Protein AF-A0A5C3KQ73-F1 (afdb_monomer_lite)

Radius of gyration: 12.3 Å; chains: 1; bounding box: 32×25×34 Å

Foldseek 3Di:
DFEAFEAEPDPQQQKWKAKPALDPVHGDRDTAGHHHDRPDCVRGTGDDAAWMKMKMARPPVGDIDIDIDGRHDADYWYWYDPDPVDDIDTDGD

pLDDT: mean 85.13, std 11.71, range [53.38, 96.81]

Sequence (93 aa):
MPGFRIRNQTKNPHLRVFVSNYTNEAGLTAWFPLASDFSDPVECHWCRSGFELIVIDDEVGGLRRGWYLNCADMEALELTFYGFEKELGIEKK

Structure (mmCIF, N/CA/C/O backbone):
data_AF-A0A5C3KQ73-F1
#
_entry.id   AF-A0A5C3KQ73-F1
#
loop_
_atom_site.group_PDB
_atom_site.id
_atom_site.type_symbol
_atom_site.label_atom_id
_atom_site.label_alt_id
_atom_site.label_comp_id
_atom_site.label_asym_id
_atom_site.label_entity_id
_atom_site.label_seq_id
_atom_site.pdbx_PDB_ins_code
_atom_site.Cartn_x
_atom_site.Cartn_y
_atom_site.Cartn_z
_atom_site.occupancy
_atom_site.B_iso_or_equiv
_atom_site.auth_seq_id
_atom_site.auth_comp_id
_atom_site.auth_asym_id
_atom_site.auth_atom_id
_atom_site.pdbx_PDB_model_num
ATOM 1 N N . MET A 1 1 ? 12.833 -10.232 -7.025 1.00 66.88 1 MET A N 1
ATOM 2 C CA . MET A 1 1 ? 12.206 -9.547 -8.178 1.00 66.88 1 MET A CA 1
ATOM 3 C C . MET A 1 1 ? 11.970 -8.100 -7.792 1.00 66.88 1 MET A C 1
ATOM 5 O O . MET A 1 1 ? 11.650 -7.887 -6.625 1.00 66.88 1 MET A O 1
ATOM 9 N N . PRO A 1 2 ? 12.148 -7.147 -8.721 1.00 80.88 2 PRO A N 1
ATOM 10 C CA . PRO A 1 2 ? 11.816 -5.743 -8.495 1.00 80.88 2 PRO A CA 1
ATOM 11 C C . PRO A 1 2 ? 10.315 -5.569 -8.260 1.00 80.88 2 PRO A C 1
ATOM 13 O O . PRO A 1 2 ? 9.509 -6.380 -8.726 1.00 80.88 2 PRO A O 1
ATOM 16 N N . GLY A 1 3 ? 9.955 -4.523 -7.525 1.00 85.56 3 GLY A N 1
ATOM 17 C CA . GLY A 1 3 ? 8.588 -4.284 -7.084 1.00 85.56 3 GLY A CA 1
ATOM 18 C C . GLY A 1 3 ? 8.526 -3.868 -5.627 1.00 85.56 3 GLY A C 1
ATOM 19 O O . GLY A 1 3 ? 9.470 -3.278 -5.094 1.00 85.56 3 GLY A O 1
ATOM 20 N N . PHE A 1 4 ? 7.417 -4.189 -4.973 1.00 88.88 4 PHE A N 1
ATOM 21 C CA . PHE A 1 4 ? 7.245 -3.907 -3.557 1.00 88.88 4 PHE A CA 1
ATOM 22 C C . PHE A 1 4 ? 6.307 -4.893 -2.870 1.00 88.88 4 PHE A C 1
ATOM 24 O O . PHE A 1 4 ? 5.499 -5.577 -3.501 1.00 88.88 4 PHE A O 1
ATOM 31 N N . ARG A 1 5 ? 6.411 -4.926 -1.546 1.00 90.31 5 ARG A N 1
ATOM 32 C CA . ARG A 1 5 ? 5.447 -5.533 -0.641 1.00 90.31 5 ARG A CA 1
ATOM 33 C C . ARG A 1 5 ? 4.923 -4.485 0.313 1.00 90.31 5 ARG A C 1
ATOM 35 O O . ARG A 1 5 ? 5.699 -3.628 0.719 1.00 90.31 5 ARG A O 1
ATOM 42 N N . ILE A 1 6 ? 3.651 -4.538 0.695 1.00 92.12 6 ILE A N 1
ATOM 43 C CA . ILE A 1 6 ? 3.091 -3.580 1.656 1.00 92.12 6 ILE A CA 1
ATOM 44 C C . ILE A 1 6 ? 2.355 -4.282 2.788 1.00 92.12 6 ILE A C 1
ATOM 46 O O . ILE A 1 6 ? 1.678 -5.280 2.571 1.00 92.12 6 ILE A O 1
ATOM 50 N N . ARG A 1 7 ? 2.523 -3.759 4.004 1.00 93.25 7 ARG A N 1
ATOM 51 C CA . ARG A 1 7 ? 1.833 -4.233 5.207 1.00 93.25 7 ARG A CA 1
ATOM 52 C C . ARG A 1 7 ? 1.235 -3.083 6.010 1.00 93.25 7 ARG A C 1
ATOM 54 O O . ARG A 1 7 ? 1.744 -1.959 6.006 1.00 93.25 7 ARG A O 1
ATOM 61 N N . ASN A 1 8 ? 0.194 -3.403 6.759 1.00 94.44 8 ASN A N 1
ATOM 62 C CA . ASN A 1 8 ? -0.498 -2.544 7.703 1.00 94.44 8 ASN A CA 1
ATOM 63 C C . ASN A 1 8 ? 0.056 -2.734 9.123 1.00 94.44 8 ASN A C 1
ATOM 65 O O . ASN A 1 8 ? -0.087 -3.804 9.706 1.00 94.44 8 ASN A O 1
ATOM 69 N N . GLN A 1 9 ? 0.630 -1.689 9.721 1.00 95.19 9 GLN A N 1
ATOM 70 C CA . GLN A 1 9 ? 1.027 -1.694 11.137 1.00 95.19 9 GLN A CA 1
ATOM 71 C C . GLN A 1 9 ? 0.029 -0.941 12.037 1.00 95.19 9 GLN A C 1
ATOM 73 O O . GLN A 1 9 ? 0.277 -0.700 13.220 1.00 95.19 9 GLN A O 1
ATOM 78 N N . THR A 1 10 ? -1.119 -0.548 11.491 1.00 93.19 10 THR A N 1
ATOM 79 C CA . THR A 1 10 ? -2.217 0.031 12.267 1.00 93.19 10 THR A CA 1
ATOM 80 C C . THR A 1 10 ? -3.119 -1.065 12.842 1.00 93.19 10 THR A C 1
ATOM 82 O O . THR A 1 10 ? -3.006 -2.239 12.500 1.00 93.19 10 THR A O 1
ATOM 85 N N . LYS A 1 11 ? -4.053 -0.674 13.716 1.00 92.81 11 LYS A N 1
ATOM 86 C CA . LYS A 1 11 ? -5.129 -1.554 14.199 1.00 92.81 11 LYS A CA 1
ATOM 87 C C . LYS A 1 11 ? -6.402 -1.473 13.343 1.00 92.81 11 LYS A C 1
ATOM 89 O O . LYS A 1 11 ? -7.415 -2.030 13.747 1.00 92.81 11 LYS A O 1
ATOM 94 N N . ASN A 1 12 ? -6.382 -0.739 12.226 1.00 92.50 12 ASN A N 1
ATOM 95 C CA . ASN A 1 12 ? -7.558 -0.540 11.382 1.00 92.50 12 ASN A CA 1
ATOM 96 C C . ASN A 1 12 ? -7.692 -1.700 10.374 1.00 92.50 12 ASN A C 1
ATOM 98 O O . ASN A 1 12 ? -6.807 -1.841 9.525 1.00 92.50 12 ASN A O 1
ATOM 102 N N . PRO A 1 13 ? -8.764 -2.515 10.447 1.00 90.31 13 PRO A N 1
ATOM 103 C CA . PRO A 1 13 ? -8.978 -3.634 9.533 1.00 90.31 13 PRO A CA 1
ATOM 104 C C . PRO A 1 13 ? -9.657 -3.231 8.213 1.00 90.31 13 PRO A C 1
ATOM 106 O O . PRO A 1 13 ? -9.769 -4.062 7.321 1.00 90.31 13 PRO A O 1
ATOM 109 N N . HIS A 1 14 ? -10.122 -1.985 8.075 1.00 94.38 14 HIS A N 1
ATOM 110 C CA . HIS A 1 14 ? -10.874 -1.499 6.907 1.00 94.38 14 HIS A CA 1
ATOM 111 C C . HIS A 1 14 ? -9.988 -0.824 5.853 1.00 94.38 14 HIS A C 1
ATOM 113 O O . HIS A 1 14 ? -10.474 -0.093 4.989 1.00 94.38 14 HIS A O 1
ATOM 119 N N . LEU A 1 15 ? -8.675 -1.038 5.946 1.00 95.38 15 LEU A N 1
ATOM 120 C CA . LEU A 1 15 ? -7.717 -0.446 5.029 1.00 95.38 15 LEU A CA 1
ATOM 121 C C . LEU A 1 15 ? -7.600 -1.271 3.757 1.00 95.38 15 LEU A C 1
ATOM 123 O O . LEU A 1 15 ? -7.462 -2.496 3.801 1.00 95.38 15 LEU A O 1
ATOM 127 N N . ARG A 1 16 ? -7.583 -0.573 2.627 1.00 94.00 16 ARG A N 1
ATOM 128 C CA . ARG A 1 16 ? -7.397 -1.174 1.311 1.00 94.00 16 ARG A CA 1
ATOM 129 C C . ARG A 1 16 ? -6.316 -0.436 0.552 1.00 94.00 16 ARG A C 1
ATOM 131 O O . ARG A 1 16 ? -6.120 0.761 0.746 1.00 94.00 16 ARG A O 1
ATOM 138 N N . VAL A 1 17 ? -5.630 -1.147 -0.329 1.00 92.50 17 VAL A N 1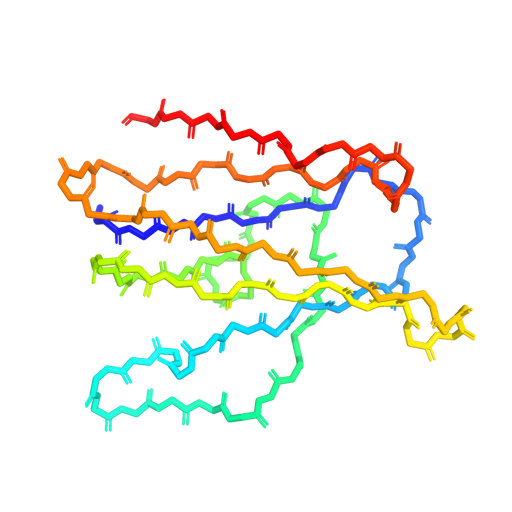
ATOM 139 C CA . VAL A 1 17 ? -4.604 -0.611 -1.212 1.00 92.50 17 VAL A CA 1
ATOM 140 C C . VAL A 1 17 ? -5.036 -0.735 -2.668 1.00 92.50 17 VAL A C 1
ATOM 142 O O . VAL A 1 17 ? -5.543 -1.761 -3.113 1.00 92.50 17 VAL A O 1
ATOM 145 N N . PHE A 1 18 ? -4.830 0.338 -3.415 1.00 90.19 18 PHE A N 1
ATOM 146 C CA . PHE A 1 18 ? -4.890 0.378 -4.865 1.00 90.19 18 PHE A CA 1
ATOM 147 C C . PHE A 1 18 ? -3.476 0.587 -5.402 1.00 90.19 18 PHE A C 1
ATOM 149 O O . PHE A 1 18 ? -2.713 1.395 -4.865 1.00 90.19 18 PHE A O 1
ATOM 156 N N . VAL A 1 19 ? -3.144 -0.107 -6.487 1.00 86.50 19 VAL A N 1
ATOM 157 C CA . VAL A 1 19 ? -1.852 0.006 -7.170 1.00 86.50 19 VAL A CA 1
ATOM 158 C C . VAL A 1 19 ? -2.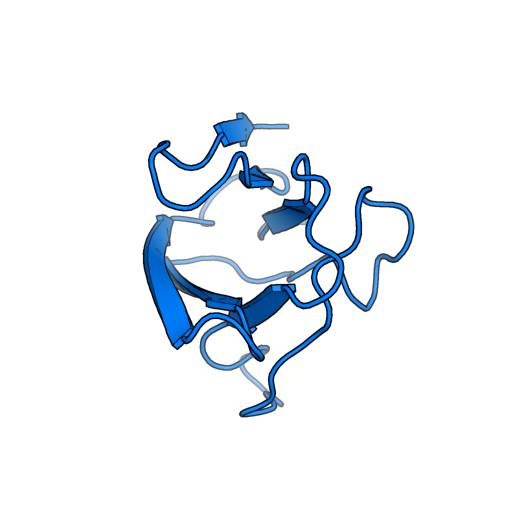105 0.238 -8.651 1.00 86.50 19 VAL A C 1
ATOM 160 O O . VAL A 1 19 ? -2.917 -0.459 -9.262 1.00 86.50 19 VAL A O 1
ATOM 163 N N . SER A 1 20 ? -1.428 1.228 -9.233 1.00 77.69 20 SER A N 1
ATOM 164 C CA . SER A 1 20 ? -1.547 1.531 -10.659 1.00 77.69 20 SER A CA 1
ATOM 165 C C . SER A 1 20 ? -1.229 0.310 -11.525 1.00 77.69 20 SER A C 1
ATOM 167 O O . SER A 1 20 ? -0.135 -0.230 -11.439 1.00 77.69 20 SER A O 1
ATOM 169 N N . ASN A 1 21 ? -2.202 -0.091 -12.353 1.00 64.62 21 ASN A N 1
ATOM 170 C CA . ASN A 1 21 ? -2.176 -1.178 -13.343 1.00 64.62 21 ASN A CA 1
ATOM 171 C C . ASN A 1 21 ? -1.160 -2.306 -13.039 1.00 64.62 21 ASN A C 1
ATOM 173 O O . ASN A 1 21 ? -0.017 -2.286 -13.502 1.00 64.62 21 ASN A O 1
ATOM 177 N N . TYR A 1 22 ? -1.629 -3.280 -12.246 1.00 59.38 22 TYR A N 1
ATOM 178 C CA . TYR A 1 22 ? -0.877 -4.364 -11.588 1.00 59.38 22 TYR A CA 1
ATOM 179 C C . TYR A 1 22 ? 0.101 -5.157 -12.485 1.00 59.38 22 TYR A C 1
ATOM 181 O O . TYR A 1 22 ? 1.076 -5.684 -11.960 1.00 59.38 22 TYR A O 1
ATOM 189 N N . THR A 1 23 ? -0.071 -5.209 -13.817 1.00 54.78 23 THR A N 1
ATOM 190 C CA . THR A 1 23 ? 0.979 -5.686 -14.746 1.00 54.78 23 THR A CA 1
ATOM 191 C C . THR A 1 23 ? 0.905 -5.001 -16.124 1.00 54.78 23 THR A C 1
ATOM 193 O O . THR A 1 23 ? -0.091 -4.358 -16.458 1.00 54.78 23 THR A O 1
ATOM 196 N N . ASN A 1 24 ? 1.949 -5.182 -16.946 1.00 53.38 24 ASN A N 1
ATOM 197 C CA . ASN A 1 24 ? 2.014 -4.696 -18.335 1.00 53.38 24 ASN A CA 1
ATOM 198 C C . ASN A 1 24 ? 1.103 -5.469 -19.316 1.00 53.38 24 ASN A C 1
ATOM 200 O O . ASN A 1 24 ? 0.852 -4.978 -20.413 1.00 53.38 24 ASN A O 1
ATOM 204 N N . GLU A 1 25 ? 0.619 -6.656 -18.938 1.00 56.94 25 GLU A N 1
ATOM 205 C CA . GLU A 1 25 ? -0.171 -7.559 -19.800 1.00 56.94 25 GLU A CA 1
ATOM 206 C C . GLU A 1 25 ? -1.600 -7.788 -19.267 1.00 56.94 25 GLU A C 1
ATOM 208 O O . GLU A 1 25 ? -2.507 -8.144 -20.016 1.00 56.94 25 GLU A O 1
ATOM 213 N N . ALA A 1 26 ? -1.809 -7.553 -17.970 1.00 54.53 26 ALA A N 1
ATOM 214 C CA . ALA A 1 26 ? -3.063 -7.692 -17.238 1.00 54.53 26 ALA A CA 1
ATOM 215 C C . ALA A 1 26 ? -2.986 -6.943 -15.894 1.00 54.53 26 ALA A C 1
ATOM 217 O O . ALA A 1 26 ? -2.254 -7.337 -14.989 1.00 54.53 26 ALA A O 1
ATOM 218 N N . GLY A 1 27 ? -3.754 -5.875 -15.723 1.00 56.69 27 GLY A N 1
ATOM 219 C CA . GLY A 1 27 ? -3.927 -5.226 -14.427 1.00 56.69 27 GLY A CA 1
ATOM 220 C C . GLY A 1 27 ? -5.402 -5.112 -14.087 1.00 56.69 27 GLY A C 1
ATOM 221 O O . GLY A 1 27 ? -6.246 -4.995 -14.975 1.00 56.69 27 GLY A O 1
ATOM 222 N N . LEU A 1 28 ? -5.725 -5.168 -12.796 1.00 65.38 28 LEU A N 1
ATOM 223 C CA . LEU A 1 28 ? -7.071 -4.882 -12.317 1.00 65.38 28 LEU A CA 1
ATOM 224 C C . LEU A 1 28 ? -7.131 -3.468 -11.753 1.00 65.38 28 LEU A C 1
ATOM 226 O O . LEU A 1 28 ? -6.299 -3.068 -10.942 1.00 65.38 28 LEU A O 1
ATOM 230 N N . THR A 1 29 ? -8.170 -2.731 -12.141 1.00 74.94 29 THR A N 1
ATOM 231 C CA . THR A 1 29 ? -8.587 -1.528 -11.415 1.00 74.94 29 THR A CA 1
ATOM 232 C C . THR A 1 29 ? -9.405 -1.986 -10.207 1.00 74.94 29 THR A C 1
ATOM 234 O O . THR A 1 29 ? -10.632 -1.963 -10.237 1.00 74.94 29 THR A O 1
ATOM 237 N N . ALA A 1 30 ? -8.723 -2.495 -9.181 1.00 83.94 30 ALA A N 1
ATOM 238 C CA . ALA A 1 30 ? -9.341 -3.043 -7.978 1.00 83.94 30 ALA A CA 1
ATOM 239 C C . ALA A 1 30 ? -8.635 -2.546 -6.712 1.00 83.94 30 ALA A C 1
ATOM 241 O O . ALA A 1 30 ? -7.478 -2.127 -6.746 1.00 83.94 30 ALA A O 1
ATOM 242 N N . TRP A 1 31 ? -9.372 -2.589 -5.607 1.00 88.88 31 TRP A N 1
ATOM 243 C CA . TRP A 1 31 ? -8.861 -2.354 -4.263 1.00 88.88 31 TRP A CA 1
ATOM 244 C C . TRP A 1 31 ? -8.638 -3.701 -3.585 1.00 88.88 31 TRP A C 1
ATOM 246 O O . TRP A 1 31 ? -9.514 -4.563 -3.643 1.00 88.88 31 TRP A O 1
ATOM 256 N N . PHE A 1 32 ? -7.497 -3.850 -2.926 1.00 88.50 32 PHE A N 1
ATOM 257 C CA . PHE A 1 32 ? -7.090 -5.070 -2.237 1.00 88.50 32 PHE A CA 1
ATOM 258 C C . PHE A 1 32 ? -7.032 -4.810 -0.730 1.00 88.50 32 PHE A C 1
ATOM 260 O O . PHE A 1 32 ? -6.605 -3.723 -0.336 1.00 88.50 32 PHE A O 1
ATOM 267 N N . PRO A 1 33 ? -7.461 -5.737 0.138 1.00 91.06 33 PRO A N 1
ATOM 268 C CA . PRO A 1 33 ? -7.281 -5.590 1.579 1.00 91.06 33 PRO A CA 1
ATOM 269 C C . PRO A 1 33 ? -5.803 -5.397 1.940 1.00 91.06 33 PRO A C 1
ATOM 271 O O . PRO A 1 33 ? -4.934 -6.099 1.432 1.00 91.06 33 PRO A O 1
ATOM 274 N N . LEU A 1 34 ? -5.498 -4.464 2.844 1.00 90.94 34 LEU A N 1
ATOM 275 C CA . LEU A 1 34 ? -4.124 -4.257 3.295 1.00 90.94 34 LEU A CA 1
ATOM 276 C C . LEU A 1 34 ? -3.808 -5.149 4.507 1.00 90.94 34 LEU A C 1
ATOM 278 O O . LEU A 1 34 ? -4.175 -4.823 5.640 1.00 90.94 34 LEU A O 1
ATOM 282 N N . ALA A 1 35 ? -3.109 -6.264 4.279 1.00 89.62 35 ALA A N 1
ATOM 283 C CA . ALA A 1 35 ? -2.795 -7.228 5.336 1.00 89.62 35 ALA A CA 1
ATOM 284 C C . ALA A 1 35 ? -1.760 -6.704 6.347 1.00 89.62 35 ALA A C 1
ATOM 286 O O . ALA A 1 35 ? -0.988 -5.788 6.067 1.00 89.62 35 ALA A O 1
ATOM 287 N N . SER A 1 36 ? -1.719 -7.301 7.541 1.00 88.00 36 SER A N 1
ATOM 288 C CA . SER A 1 36 ? -0.819 -6.895 8.634 1.00 88.00 36 SER A CA 1
ATOM 289 C C . SER A 1 36 ? 0.635 -7.352 8.476 1.00 88.00 36 SER A C 1
ATOM 291 O O . SER A 1 36 ? 1.522 -6.879 9.186 1.00 88.00 36 SER A O 1
ATOM 293 N N . ASP A 1 37 ? 0.896 -8.282 7.565 1.00 85.19 37 ASP A N 1
ATOM 294 C CA . ASP A 1 37 ? 2.216 -8.841 7.297 1.00 85.19 37 ASP A CA 1
ATOM 295 C C . ASP A 1 37 ? 2.383 -9.160 5.800 1.00 85.19 37 ASP A C 1
ATOM 297 O O . ASP A 1 37 ? 1.499 -8.910 4.983 1.00 85.19 37 ASP A O 1
ATOM 301 N N . PHE A 1 38 ? 3.552 -9.681 5.428 1.00 82.12 38 PHE A N 1
ATOM 302 C CA . PHE A 1 38 ? 3.869 -10.057 4.048 1.00 82.12 38 PHE A CA 1
ATOM 303 C C . PHE A 1 38 ? 3.515 -11.519 3.728 1.00 82.12 38 PHE A C 1
ATOM 305 O O . PHE A 1 38 ? 4.058 -12.071 2.771 1.00 82.12 38 PHE A O 1
ATOM 312 N N . SER A 1 39 ? 2.704 -12.179 4.564 1.00 73.50 39 SER A N 1
ATOM 313 C CA . SER A 1 39 ? 2.470 -13.626 4.461 1.00 73.50 39 SER A CA 1
ATOM 314 C C . SER A 1 39 ? 1.634 -14.018 3.247 1.00 73.50 39 SER A C 1
ATOM 316 O O . SER A 1 39 ? 1.777 -15.145 2.774 1.00 73.50 39 SER A O 1
ATOM 318 N N . ASP A 1 40 ? 0.833 -13.093 2.712 1.00 71.06 40 ASP A N 1
ATOM 319 C CA . ASP A 1 40 ? 0.091 -13.283 1.472 1.00 71.06 40 ASP A CA 1
ATOM 320 C C . ASP A 1 40 ? 0.834 -12.636 0.287 1.00 71.06 40 ASP A C 1
ATOM 322 O O . ASP A 1 40 ? 0.753 -11.427 0.071 1.00 71.06 40 ASP A O 1
ATOM 326 N N . PRO A 1 41 ? 1.595 -13.404 -0.509 1.00 67.50 41 PRO A N 1
ATOM 327 C CA . PRO A 1 41 ? 2.302 -12.872 -1.667 1.00 67.50 41 PRO A CA 1
ATOM 328 C C . PRO A 1 41 ? 1.378 -12.533 -2.847 1.00 67.50 41 PRO A C 1
ATOM 330 O O . PRO A 1 41 ? 1.875 -12.029 -3.848 1.00 67.50 41 PRO A O 1
ATOM 333 N N . VAL A 1 42 ? 0.081 -12.835 -2.793 1.00 67.75 42 VAL A N 1
ATOM 334 C CA . VAL A 1 42 ? -0.879 -12.417 -3.824 1.00 67.75 42 VAL A CA 1
ATOM 335 C C . VAL A 1 42 ? -1.434 -11.042 -3.468 1.00 67.75 42 VAL A C 1
ATOM 337 O O . VAL A 1 42 ? -1.432 -10.142 -4.304 1.00 67.75 42 VAL A O 1
ATOM 340 N N . GLU A 1 43 ? -1.821 -10.859 -2.207 1.00 69.19 43 GLU A N 1
ATOM 341 C CA . GLU A 1 43 ? -2.452 -9.627 -1.722 1.00 69.19 43 GLU A CA 1
ATOM 342 C C . GLU A 1 43 ? -1.449 -8.571 -1.242 1.00 69.19 43 GLU A C 1
ATOM 344 O O . GLU A 1 43 ? -1.799 -7.399 -1.149 1.00 69.19 43 GLU A O 1
ATOM 349 N N . CYS A 1 44 ? -0.203 -8.957 -0.941 1.00 78.12 44 CYS A N 1
ATOM 350 C CA . CYS A 1 44 ? 0.810 -8.064 -0.372 1.00 78.12 44 CYS A CA 1
ATOM 351 C C . CYS A 1 44 ? 2.053 -7.893 -1.245 1.00 78.12 44 CYS A C 1
ATOM 353 O O . CYS A 1 44 ? 3.017 -7.305 -0.758 1.00 78.12 44 CYS A O 1
ATOM 355 N N . HIS A 1 45 ? 2.096 -8.396 -2.484 1.00 83.25 45 HIS A N 1
ATOM 356 C CA . HIS A 1 45 ? 3.279 -8.289 -3.343 1.00 83.25 45 HIS A CA 1
ATOM 357 C C . HIS A 1 45 ? 2.930 -7.925 -4.789 1.00 83.25 45 HIS A C 1
ATOM 359 O O . HIS A 1 45 ? 2.089 -8.542 -5.439 1.00 83.25 45 HIS A O 1
ATOM 365 N N . TRP A 1 46 ? 3.645 -6.924 -5.299 1.00 84.06 46 TRP A N 1
ATOM 366 C CA . TRP A 1 46 ? 3.460 -6.342 -6.622 1.00 84.06 46 TRP A CA 1
ATOM 367 C C . TRP A 1 46 ? 4.805 -6.327 -7.344 1.00 84.06 46 TRP A C 1
ATOM 369 O O . TRP A 1 46 ? 5.698 -5.557 -6.993 1.00 84.06 46 TRP A O 1
ATOM 379 N N . CYS A 1 47 ? 4.970 -7.206 -8.333 1.00 80.81 47 CYS A N 1
ATOM 380 C CA . CYS A 1 47 ? 6.212 -7.353 -9.098 1.00 80.81 47 CYS A CA 1
ATOM 381 C C . CYS A 1 47 ?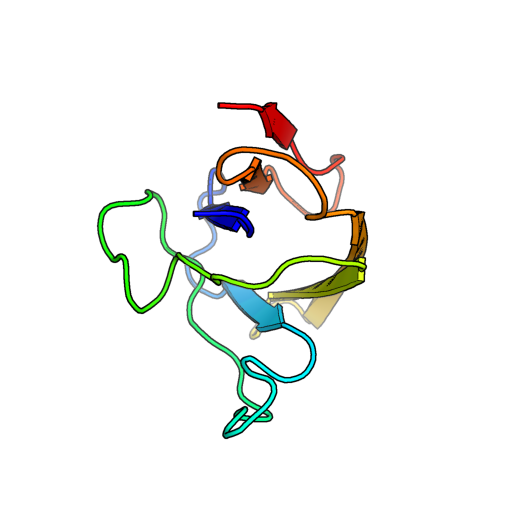 6.216 -6.470 -10.345 1.00 80.81 47 CYS A C 1
ATOM 383 O O . CYS A 1 47 ? 5.844 -6.923 -11.428 1.00 80.81 47 CYS A O 1
ATOM 385 N N . ARG A 1 48 ? 6.678 -5.224 -10.218 1.00 79.94 48 ARG A N 1
ATOM 386 C CA . ARG A 1 48 ? 6.891 -4.346 -11.372 1.00 79.94 48 ARG A CA 1
ATOM 387 C C . ARG A 1 48 ? 8.080 -3.421 -11.146 1.00 79.94 48 ARG A C 1
ATOM 389 O O . ARG A 1 48 ? 8.304 -2.921 -10.049 1.00 79.94 48 ARG A O 1
ATOM 396 N N . SER A 1 49 ? 8.864 -3.238 -12.203 1.00 81.94 49 SER A N 1
ATOM 397 C CA . SER A 1 49 ? 9.977 -2.290 -12.229 1.00 81.94 49 SER A CA 1
ATOM 398 C C . SER A 1 49 ? 9.499 -0.952 -12.788 1.00 81.94 49 SER A C 1
ATOM 400 O O . SER A 1 49 ? 8.701 -0.925 -13.729 1.00 81.94 49 SER A O 1
ATOM 402 N N . GLY A 1 50 ? 10.016 0.147 -12.244 1.00 83.94 50 GLY A N 1
ATOM 403 C CA . GLY A 1 50 ? 9.679 1.508 -12.659 1.00 83.94 50 GLY A CA 1
ATOM 404 C C . GLY A 1 50 ? 8.884 2.272 -11.606 1.00 83.94 50 GLY A C 1
ATOM 405 O O . GLY A 1 50 ? 8.927 1.949 -10.423 1.00 83.94 50 GLY A O 1
ATOM 406 N N . PHE A 1 51 ? 8.188 3.322 -12.037 1.00 86.00 51 PHE A N 1
ATOM 407 C CA . PHE A 1 51 ? 7.390 4.153 -11.142 1.00 86.00 51 PHE A CA 1
ATOM 408 C C . PHE A 1 51 ? 5.989 3.576 -10.932 1.00 86.00 51 PHE A C 1
ATOM 410 O O . PHE A 1 51 ? 5.284 3.293 -11.901 1.00 86.00 51 PHE A O 1
ATOM 417 N N . GLU A 1 52 ? 5.577 3.488 -9.669 1.00 86.12 52 GLU A N 1
ATOM 418 C CA . GLU A 1 52 ? 4.249 3.043 -9.251 1.00 86.12 52 GLU A CA 1
ATOM 419 C C . GLU A 1 52 ? 3.552 4.099 -8.396 1.00 86.12 52 GLU A C 1
ATOM 421 O O . GLU A 1 52 ? 4.176 4.761 -7.563 1.00 86.12 52 GLU A O 1
ATOM 426 N N . LEU A 1 53 ? 2.237 4.224 -8.579 1.00 89.06 53 LEU A N 1
ATOM 427 C CA . LEU A 1 53 ? 1.359 4.915 -7.646 1.00 89.06 53 LEU A CA 1
ATOM 428 C C . LEU A 1 53 ? 0.681 3.876 -6.759 1.00 89.06 53 LEU A C 1
ATOM 430 O O . LEU A 1 53 ? -0.064 3.022 -7.244 1.00 89.06 53 LEU A O 1
ATOM 434 N N . ILE A 1 54 ? 0.885 4.013 -5.455 1.00 91.38 54 ILE A N 1
ATOM 435 C CA . ILE A 1 54 ? 0.120 3.292 -4.444 1.00 91.38 54 ILE A CA 1
ATOM 436 C C . ILE A 1 54 ? -0.845 4.249 -3.755 1.00 91.38 54 ILE A C 1
ATOM 438 O O . ILE A 1 54 ? -0.504 5.399 -3.477 1.00 91.38 54 ILE A O 1
ATOM 442 N N . VAL A 1 55 ? -2.053 3.784 -3.464 1.00 94.25 55 VAL A N 1
ATOM 443 C CA . VAL A 1 55 ? -3.057 4.545 -2.717 1.00 94.25 55 VAL A CA 1
ATOM 444 C C . VAL A 1 55 ? -3.620 3.652 -1.632 1.00 94.25 55 VAL A C 1
ATOM 446 O O . VAL A 1 55 ? -4.065 2.552 -1.926 1.00 94.25 55 VAL A O 1
ATOM 449 N N . ILE A 1 56 ? -3.625 4.127 -0.392 1.00 95.62 56 ILE A N 1
ATOM 450 C CA . ILE A 1 56 ? -4.318 3.471 0.714 1.00 95.62 56 ILE A CA 1
ATOM 451 C C . ILE A 1 56 ? -5.562 4.285 1.042 1.00 95.62 56 ILE A C 1
ATOM 453 O O . ILE A 1 56 ? -5.485 5.514 1.160 1.00 95.62 56 ILE A O 1
ATOM 457 N N . ASP A 1 57 ? -6.697 3.609 1.188 1.00 96.81 57 ASP A N 1
ATOM 458 C CA . ASP A 1 57 ? -7.920 4.196 1.721 1.00 96.81 57 ASP A CA 1
ATOM 459 C C . ASP A 1 57 ? -8.435 3.448 2.950 1.00 96.81 57 ASP A C 1
ATOM 461 O O . ASP A 1 57 ? -8.134 2.276 3.169 1.00 96.81 57 ASP A O 1
ATOM 465 N N . ASP A 1 58 ? -9.149 4.186 3.792 1.00 96.62 58 ASP A N 1
ATOM 466 C CA . ASP A 1 58 ? -10.017 3.642 4.823 1.00 96.62 58 ASP A CA 1
ATOM 467 C C . ASP A 1 58 ? -11.433 3.615 4.255 1.00 96.62 58 ASP A C 1
ATOM 469 O O . ASP A 1 58 ? -12.062 4.665 4.088 1.00 96.62 58 ASP A O 1
ATOM 473 N N . GLU A 1 59 ? -11.921 2.415 3.946 1.00 94.25 59 GLU A N 1
ATOM 474 C CA . GLU A 1 59 ? -13.231 2.215 3.326 1.00 94.25 59 GLU A CA 1
ATOM 475 C C . GLU A 1 59 ? -14.379 2.793 4.166 1.00 94.25 59 GLU A C 1
ATOM 477 O O . GLU A 1 59 ? -15.398 3.211 3.615 1.00 94.25 59 GLU A O 1
ATOM 482 N N . VAL A 1 60 ? -14.211 2.844 5.490 1.00 94.31 60 VAL A N 1
ATOM 483 C CA . VAL A 1 60 ? -15.246 3.284 6.433 1.00 94.31 60 VAL A CA 1
ATOM 484 C C . VAL A 1 60 ? -14.988 4.713 6.907 1.00 94.31 60 VAL A C 1
ATOM 486 O O . VAL A 1 60 ? -15.914 5.518 6.992 1.00 94.31 60 VAL A O 1
ATOM 489 N N . GLY A 1 61 ? -13.734 5.036 7.220 1.00 91.81 61 GLY A N 1
ATOM 490 C CA . GLY A 1 61 ? -13.333 6.337 7.758 1.00 91.81 61 GLY A CA 1
ATOM 491 C C . GLY A 1 61 ? -13.204 7.446 6.712 1.00 91.81 61 GLY A C 1
ATOM 492 O O . GLY A 1 61 ? -13.168 8.620 7.077 1.00 91.81 61 GLY A O 1
ATOM 493 N N . GLY A 1 62 ? -13.130 7.106 5.420 1.00 92.94 62 GLY A N 1
ATOM 494 C CA . GLY A 1 62 ? -13.068 8.074 4.319 1.00 92.94 62 GLY A CA 1
ATOM 495 C C . GLY A 1 62 ? -11.711 8.767 4.143 1.00 92.94 62 GLY A C 1
ATOM 496 O O . GLY A 1 62 ? -11.583 9.670 3.315 1.00 92.94 62 GLY A O 1
ATOM 497 N N . LEU A 1 63 ? -10.688 8.355 4.895 1.00 96.81 63 LEU A N 1
ATOM 498 C CA . LEU A 1 63 ? -9.320 8.838 4.722 1.00 96.81 63 LEU A CA 1
ATOM 499 C C . LEU A 1 63 ? -8.666 8.162 3.517 1.00 96.81 63 LEU A C 1
ATOM 501 O O . LEU A 1 63 ? -8.855 6.972 3.274 1.00 96.81 63 LEU A O 1
ATOM 505 N N . ARG A 1 64 ? -7.867 8.920 2.763 1.00 96.50 64 ARG A N 1
ATOM 506 C CA . 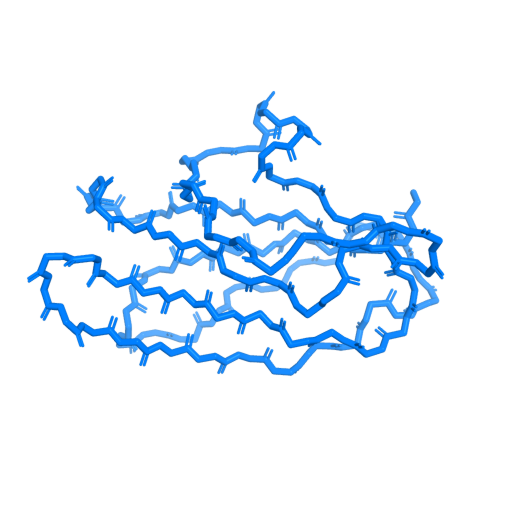ARG A 1 64 ? -7.143 8.416 1.593 1.00 96.50 64 ARG A CA 1
ATOM 507 C C . ARG A 1 64 ? -5.814 9.133 1.433 1.00 96.50 64 ARG A C 1
ATOM 509 O O . ARG A 1 64 ? -5.750 10.356 1.539 1.00 96.50 64 ARG A O 1
ATOM 516 N N . ARG A 1 65 ? -4.760 8.379 1.126 1.00 96.75 65 ARG A N 1
ATOM 517 C CA . ARG A 1 65 ? -3.425 8.924 0.857 1.00 96.75 65 ARG A CA 1
ATOM 518 C C . ARG A 1 65 ? -2.701 8.074 -0.178 1.00 96.75 65 ARG A C 1
ATOM 520 O O . ARG A 1 65 ? -2.874 6.860 -0.202 1.00 96.75 65 ARG A O 1
ATOM 527 N N . GLY A 1 66 ? -1.916 8.719 -1.037 1.00 94.88 66 GLY A N 1
ATOM 528 C CA . GLY A 1 66 ? -1.139 8.039 -2.067 1.00 94.88 66 GLY A CA 1
ATOM 529 C C . GLY A 1 66 ? 0.324 8.455 -2.083 1.00 94.88 66 GLY A C 1
ATO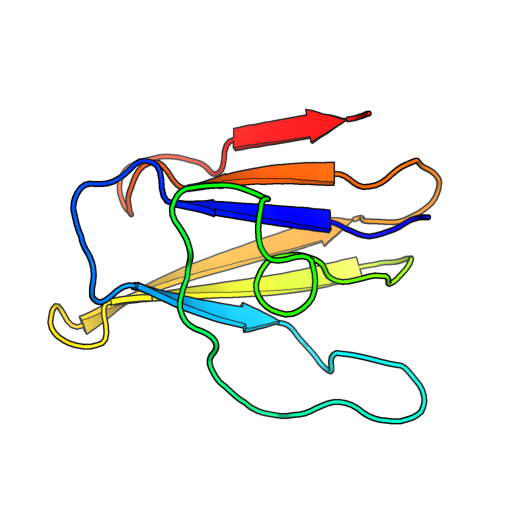M 530 O O . GLY A 1 66 ? 0.671 9.550 -1.639 1.00 94.88 66 GLY A O 1
ATOM 531 N N . TRP A 1 67 ? 1.162 7.567 -2.612 1.00 94.06 67 TRP A N 1
ATOM 532 C CA . TRP A 1 67 ? 2.603 7.750 -2.755 1.00 94.06 67 TRP A CA 1
ATOM 533 C C . TRP A 1 67 ? 3.040 7.318 -4.151 1.00 94.06 67 TRP A C 1
ATOM 535 O O . TRP A 1 67 ? 2.625 6.269 -4.643 1.00 94.06 67 TRP A O 1
ATOM 545 N N . TYR A 1 68 ? 3.906 8.122 -4.762 1.00 91.50 68 TYR A N 1
ATOM 546 C CA . TYR A 1 68 ? 4.617 7.758 -5.983 1.00 91.50 68 TYR A CA 1
ATOM 547 C C . TYR A 1 68 ? 5.979 7.189 -5.601 1.00 91.50 68 TYR A C 1
ATOM 549 O O . TYR A 1 68 ? 6.764 7.859 -4.928 1.00 91.50 68 TYR A O 1
ATOM 557 N N . LEU A 1 69 ? 6.253 5.956 -6.012 1.00 88.94 69 LEU A N 1
ATOM 558 C CA . LEU A 1 69 ? 7.447 5.208 -5.635 1.00 88.94 69 LEU A CA 1
ATOM 559 C C . LEU A 1 69 ? 8.213 4.785 -6.881 1.00 88.94 69 LEU A C 1
ATOM 561 O O . LEU A 1 69 ? 7.610 4.424 -7.886 1.00 88.94 69 LEU A O 1
ATOM 565 N N . ASN A 1 70 ? 9.543 4.811 -6.807 1.00 87.56 70 ASN A N 1
ATOM 566 C CA . ASN A 1 70 ? 10.391 4.189 -7.816 1.00 87.56 70 ASN A CA 1
ATOM 567 C C . ASN A 1 70 ? 10.788 2.785 -7.345 1.00 87.56 70 ASN A C 1
ATOM 569 O O . ASN A 1 70 ? 11.564 2.643 -6.401 1.00 87.56 70 ASN A O 1
ATOM 573 N N . CYS A 1 71 ? 10.259 1.771 -8.017 1.00 84.75 71 CYS A N 1
ATOM 574 C CA . CYS A 1 71 ? 10.534 0.353 -7.811 1.00 84.75 71 CYS A CA 1
ATOM 575 C C . CYS A 1 71 ? 11.553 -0.200 -8.826 1.00 84.75 71 CYS A C 1
ATOM 577 O O . CYS A 1 71 ? 11.684 -1.417 -8.966 1.00 84.75 71 CYS A O 1
ATOM 579 N N . ALA A 1 72 ? 12.245 0.667 -9.574 1.00 80.31 72 ALA A N 1
ATOM 580 C CA . ALA A 1 72 ? 13.301 0.260 -10.493 1.00 80.31 72 ALA A CA 1
ATOM 581 C C . ALA A 1 72 ? 14.563 -0.239 -9.762 1.00 80.31 72 ALA A C 1
ATOM 583 O O . ALA A 1 72 ? 14.874 0.172 -8.643 1.00 80.31 72 ALA A O 1
ATOM 584 N N . ASP A 1 73 ? 15.308 -1.095 -10.463 1.00 67.50 73 ASP A N 1
ATOM 585 C CA . ASP A 1 73 ? 16.727 -1.396 -10.235 1.00 67.50 73 ASP A CA 1
ATOM 586 C C . ASP A 1 73 ? 17.131 -2.174 -8.960 1.00 67.50 73 ASP A C 1
ATOM 588 O O . ASP A 1 73 ? 18.325 -2.252 -8.673 1.00 67.50 73 ASP A O 1
ATOM 592 N N . MET A 1 74 ? 16.213 -2.794 -8.199 1.00 62.47 74 MET A N 1
ATOM 593 C CA . MET A 1 74 ? 16.555 -3.490 -6.932 1.00 62.47 74 MET A CA 1
ATOM 594 C C . MET A 1 74 ? 15.706 -4.742 -6.623 1.00 62.47 74 MET A C 1
ATOM 596 O O . MET A 1 74 ? 14.792 -5.099 -7.372 1.00 62.47 74 MET A O 1
ATOM 600 N N . GLU A 1 75 ? 16.013 -5.421 -5.505 1.00 76.62 75 GLU A N 1
ATOM 601 C CA . GLU A 1 75 ? 15.083 -6.349 -4.848 1.00 76.62 75 GLU A CA 1
ATOM 602 C C . GLU A 1 75 ? 13.805 -5.611 -4.391 1.00 76.62 75 GLU A C 1
ATOM 604 O O . GLU A 1 75 ? 13.722 -4.381 -4.432 1.00 76.62 75 GLU A O 1
ATOM 609 N N . ALA A 1 76 ? 12.763 -6.356 -4.011 1.00 82.56 76 ALA A N 1
ATOM 610 C CA . ALA A 1 76 ? 11.465 -5.770 -3.681 1.00 82.56 76 ALA A CA 1
ATOM 611 C C . ALA A 1 76 ? 11.569 -4.806 -2.485 1.00 82.56 76 ALA A C 1
ATOM 613 O O . ALA A 1 76 ? 12.135 -5.157 -1.450 1.00 82.56 76 ALA A O 1
ATOM 614 N N . LEU A 1 77 ? 10.967 -3.619 -2.605 1.00 89.75 77 LEU A N 1
ATOM 615 C CA . LEU A 1 77 ? 10.820 -2.695 -1.481 1.00 89.75 77 LEU A CA 1
ATOM 616 C C . LEU A 1 77 ? 9.868 -3.285 -0.438 1.00 89.75 77 LEU A C 1
ATOM 618 O O . LEU A 1 77 ? 8.808 -3.799 -0.786 1.00 89.75 77 LEU A O 1
ATOM 622 N N . GLU A 1 78 ? 10.193 -3.156 0.841 1.00 92.00 78 GLU A N 1
ATOM 623 C CA . GLU A 1 78 ? 9.266 -3.454 1.930 1.00 92.00 78 GLU A CA 1
ATOM 624 C C . GLU A 1 78 ? 8.648 -2.148 2.431 1.00 92.00 78 GLU A C 1
ATOM 626 O O . GLU A 1 78 ? 9.325 -1.268 2.962 1.00 92.00 78 GLU A O 1
ATOM 631 N N . LEU A 1 79 ? 7.341 -2.013 2.223 1.00 93.31 79 LEU A N 1
ATOM 632 C CA . LEU A 1 79 ? 6.552 -0.843 2.574 1.00 93.31 79 LEU A CA 1
ATOM 633 C C . LEU A 1 79 ? 5.754 -1.120 3.848 1.00 93.31 79 LEU A C 1
ATOM 635 O O . LEU A 1 79 ? 5.076 -2.142 3.969 1.00 93.31 79 LEU A O 1
ATOM 639 N N . THR A 1 80 ? 5.796 -0.193 4.799 1.00 95.69 80 THR A N 1
ATOM 640 C CA . THR A 1 80 ? 5.035 -0.296 6.050 1.00 95.69 80 THR A CA 1
ATOM 641 C C . THR A 1 80 ? 4.144 0.925 6.233 1.00 95.69 80 THR A C 1
ATOM 643 O O . THR A 1 80 ? 4.628 2.054 6.329 1.00 95.69 80 THR A O 1
ATOM 646 N N . PHE A 1 81 ? 2.832 0.704 6.309 1.00 96.31 81 PHE A N 1
ATOM 647 C CA . PHE A 1 81 ? 1.859 1.753 6.587 1.00 96.31 81 PHE A CA 1
ATOM 648 C C . PHE A 1 81 ? 1.628 1.905 8.095 1.00 96.31 81 PHE A C 1
ATOM 650 O O . PHE A 1 81 ? 1.158 0.980 8.760 1.00 96.31 81 PHE A O 1
ATOM 657 N N . TYR A 1 82 ? 1.924 3.091 8.633 1.00 96.50 82 TYR A N 1
ATOM 658 C CA . TYR A 1 82 ? 1.792 3.403 10.064 1.00 96.50 82 TYR A CA 1
ATOM 659 C C . TYR A 1 82 ? 0.555 4.248 10.415 1.00 96.50 82 TYR A C 1
ATOM 661 O O . TYR A 1 82 ? 0.400 4.642 11.574 1.00 96.50 82 TYR A O 1
ATOM 669 N N . GLY A 1 83 ? -0.307 4.541 9.437 1.00 95.69 83 GLY A N 1
ATOM 670 C CA . GLY A 1 83 ? -1.459 5.437 9.569 1.00 95.69 83 GLY A CA 1
ATOM 671 C C . GLY A 1 83 ? -1.312 6.719 8.746 1.00 95.69 83 GLY A C 1
ATOM 672 O O . GLY A 1 83 ? -0.217 7.076 8.320 1.00 95.69 83 GLY A O 1
ATOM 673 N N . PHE A 1 84 ? -2.427 7.421 8.526 1.00 96.25 84 PHE A N 1
ATOM 674 C CA . PHE A 1 84 ? -2.498 8.572 7.611 1.00 96.25 84 PHE A CA 1
ATOM 675 C C . PHE A 1 84 ? -1.654 9.782 8.043 1.00 96.25 84 PHE A C 1
ATOM 677 O O . PHE A 1 84 ? -1.193 10.535 7.187 1.00 96.25 84 PHE A O 1
ATOM 684 N N . GLU A 1 85 ? -1.384 9.908 9.342 1.00 95.31 85 GLU A N 1
ATOM 685 C CA . GLU A 1 85 ? -0.579 10.985 9.942 1.00 95.31 85 GLU A CA 1
ATOM 686 C C . GLU A 1 85 ? 0.938 10.765 9.830 1.00 95.31 85 GLU A C 1
ATOM 688 O O . GLU A 1 85 ? 1.728 11.597 10.272 1.00 95.31 85 GLU A O 1
ATOM 693 N N . LYS A 1 86 ? 1.373 9.621 9.291 1.00 95.12 86 LYS A N 1
ATOM 694 C CA . LYS A 1 86 ? 2.786 9.245 9.195 1.00 95.12 86 LYS A CA 1
ATOM 695 C C . LYS A 1 86 ? 3.189 9.017 7.747 1.00 95.12 86 LYS A C 1
ATOM 697 O O . LYS A 1 86 ? 2.367 8.674 6.900 1.00 95.12 86 LYS A O 1
ATOM 702 N N . GLU A 1 87 ? 4.476 9.197 7.478 1.00 94.88 87 GLU A N 1
ATOM 703 C CA . GLU A 1 87 ? 5.052 8.765 6.210 1.00 94.88 87 GLU A CA 1
ATOM 704 C C . GLU A 1 87 ? 5.068 7.240 6.098 1.00 94.88 87 GLU A C 1
ATOM 706 O O . GLU A 1 87 ? 5.052 6.512 7.096 1.00 94.88 87 GLU A O 1
ATOM 711 N N . LEU A 1 88 ? 5.106 6.769 4.854 1.00 95.25 88 LEU A N 1
ATOM 712 C CA . LEU A 1 88 ? 5.272 5.359 4.548 1.00 95.25 88 LEU A CA 1
ATOM 713 C C . LEU A 1 88 ? 6.694 4.923 4.923 1.00 95.25 88 LEU A C 1
ATOM 715 O O . LEU A 1 88 ? 7.667 5.548 4.500 1.00 95.25 88 LEU A O 1
ATOM 719 N N . GLY A 1 89 ? 6.824 3.848 5.700 1.00 95.62 89 GLY A N 1
ATOM 720 C CA . GLY A 1 89 ? 8.121 3.207 5.912 1.00 95.62 89 GLY A CA 1
ATOM 721 C C . GLY A 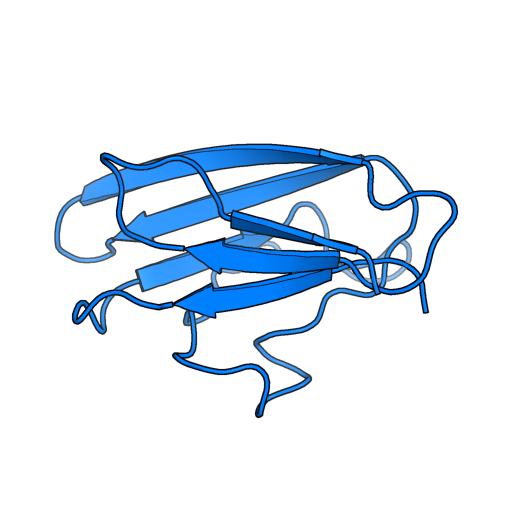1 89 ? 8.561 2.515 4.635 1.00 95.62 89 GLY A C 1
ATOM 722 O O . GLY A 1 89 ? 7.760 1.790 4.052 1.00 95.62 89 GLY A O 1
ATOM 723 N N . ILE A 1 90 ? 9.801 2.739 4.204 1.00 93.44 90 ILE A N 1
ATOM 724 C CA . ILE A 1 90 ? 10.359 2.145 2.986 1.00 93.44 90 ILE A CA 1
ATOM 725 C C . ILE A 1 90 ? 11.704 1.522 3.338 1.00 93.44 90 ILE A C 1
ATOM 727 O O . ILE A 1 90 ? 12.637 2.225 3.727 1.00 93.44 90 ILE A O 1
ATOM 731 N N . GLU A 1 91 ? 11.806 0.212 3.164 1.00 91.00 91 GLU A N 1
ATOM 732 C CA . GLU A 1 91 ? 13.032 -0.556 3.351 1.00 91.00 91 GLU A CA 1
ATOM 733 C C . GLU A 1 91 ? 13.433 -1.206 2.023 1.00 91.00 91 GLU A C 1
ATOM 735 O O . GLU A 1 91 ? 12.587 -1.666 1.254 1.00 91.00 91 GLU A O 1
ATOM 740 N N . LYS A 1 92 ? 14.735 -1.211 1.733 1.00 83.75 92 LYS A N 1
ATOM 741 C CA . LYS A 1 92 ? 15.302 -1.898 0.568 1.00 83.75 92 LYS A CA 1
ATOM 742 C C . LYS A 1 92 ? 15.834 -3.248 1.031 1.00 83.75 92 LYS A C 1
ATOM 744 O O . LYS A 1 92 ? 16.567 -3.285 2.021 1.00 83.75 92 LYS A O 1
ATOM 749 N N . LYS A 1 93 ? 15.449 -4.315 0.338 1.00 69.56 93 LYS A N 1
ATOM 750 C CA . LYS A 1 93 ? 16.081 -5.627 0.470 1.00 69.56 93 LYS A CA 1
ATOM 751 C C . LYS A 1 93 ? 17.285 -5.709 -0.468 1.00 69.56 93 LYS A C 1
ATOM 753 O O . LYS A 1 93 ? 17.219 -5.094 -1.560 1.00 69.56 93 LYS A O 1
#

Secondary structure (DSSP, 8-state):
--SEEEEE-SS-TTEEEEES-S-SS------EE--SSS--TTTSEE---SEEEEEEEETTT--EEEEEEE--SSSPEEEEE--TTSPPEEEE-

Organism: Coprinopsis marcescibilis (NCBI:txid230819)